Protein AF-A0A4Z2C3G5-F1 (afdb_monomer_lite)

InterPro domains:
  IPR003438 Glial cell line-derived neurotrophic factor receptor [PR01316] (26-46)
  IPR003438 Glial cell line-derived neurotrophic factor receptor [PR01316] (123-140)
  IPR003438 Glial cell line-derived neurotrophic factor receptor [PTHR10269] (6-141)
  IPR016017 GDNF/GAS1 [PF02351] (9-47)
  IPR016017 GDNF/GAS1 [PF02351] (90-141)

Secondary structure (DSSP, 8-state):
-PPPTTHHHHHHHHHHHHHTSTTTT--BPTT-TTHHHHHHHHHHHHHHHTTT--SS---SB-------SSHHHHHHHTTSSS------HHHHHHHHHHHSHHHHHHHHHHHHHHHSB-TTTSSB-HHHHHHHHHHHHHHS--

Foldseek 3Di:
DDDDPCPVVVVVVVLVVCCPDPLLPAAAAQPDPCRVVLVVSNCVNVVVVPVPDDPDDDDRHDPPPPVCPPVVVCVVVVVVPDDDDPDDVVVVVVVVLCPDPLSVVLVVQLVCQQCDADPPPRGGDPVSNVVSVSVNVSPDDD

Sequence (142 aa):
MKLGPGARSQCANAMSALLSSPLHGCQCKRGMKKEKNCLSIYWSLHQSIIHGLKLVESYPYETVQRDYDYVRLASITADSDIGMTTVNRCLAAAKACNVDDLCQKLRTEYVSACIKPTAKSGLCNRGKCNKALRRFFDRVPC

pLDDT: mean 77.89, std 15.95, range [47.09, 96.81]

Radius of gyration: 23.28 Å; chains: 1; bounding box: 45×42×68 Å

Structure (mmCIF, N/C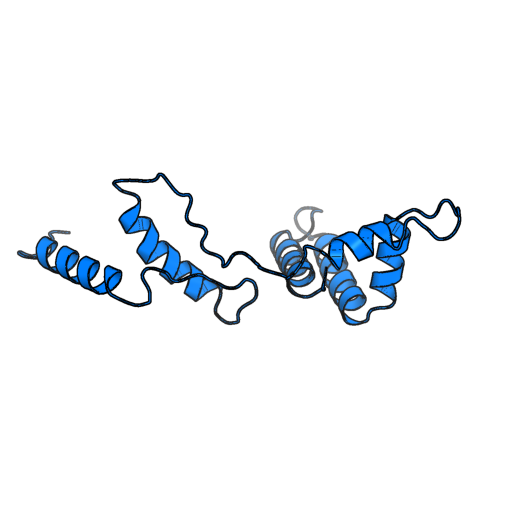A/C/O backbone):
data_AF-A0A4Z2C3G5-F1
#
_entry.id   AF-A0A4Z2C3G5-F1
#
loop_
_atom_site.group_PDB
_atom_site.id
_atom_site.type_symbol
_atom_site.label_atom_id
_atom_site.label_alt_id
_atom_site.label_comp_id
_atom_site.label_asym_id
_atom_site.label_entity_id
_atom_site.label_seq_id
_atom_site.pdbx_PDB_ins_code
_atom_site.Cartn_x
_atom_site.Cartn_y
_atom_site.Cartn_z
_atom_site.occupancy
_atom_site.B_iso_or_equiv
_atom_site.auth_seq_id
_atom_site.auth_comp_id
_atom_site.auth_asym_id
_atom_site.auth_atom_id
_atom_site.pdbx_PDB_model_num
ATOM 1 N N . MET A 1 1 ? -4.175 11.620 38.995 1.00 50.44 1 MET A N 1
ATOM 2 C CA . MET A 1 1 ? -5.602 11.684 38.607 1.00 50.44 1 MET A CA 1
ATOM 3 C C . MET A 1 1 ? -6.362 10.672 39.457 1.00 50.44 1 MET A C 1
ATOM 5 O O . MET A 1 1 ? -5.987 9.508 39.426 1.00 50.44 1 MET A O 1
ATOM 9 N N . LYS A 1 2 ? -7.338 11.090 40.276 1.00 61.47 2 LYS A N 1
ATOM 10 C CA . LYS A 1 2 ? -8.191 10.159 41.039 1.00 61.47 2 LYS A CA 1
ATOM 11 C C . LYS A 1 2 ? -9.419 9.843 40.184 1.00 61.47 2 LYS A C 1
ATOM 13 O O . LYS A 1 2 ? -10.162 10.755 39.840 1.00 61.47 2 LYS A O 1
ATOM 18 N N . LEU A 1 3 ? -9.577 8.583 39.789 1.00 69.75 3 LEU A N 1
ATOM 19 C CA . LEU A 1 3 ? -10.771 8.112 39.083 1.00 69.75 3 LEU A CA 1
ATOM 20 C C . LEU A 1 3 ? -11.973 8.194 40.039 1.00 69.75 3 LEU A C 1
ATOM 22 O O . LEU A 1 3 ? -11.844 7.844 41.212 1.00 69.75 3 LEU A O 1
ATOM 26 N N . GLY A 1 4 ? -13.112 8.693 39.553 1.00 78.50 4 GLY A N 1
ATOM 27 C CA . GLY A 1 4 ? -14.327 8.840 40.356 1.00 78.50 4 GLY A CA 1
ATOM 28 C C . GLY A 1 4 ? -14.908 7.492 40.814 1.00 78.50 4 GLY A C 1
ATOM 29 O O . GLY A 1 4 ? -14.613 6.452 40.210 1.00 78.50 4 GLY A O 1
ATOM 30 N N . PRO A 1 5 ? -15.739 7.479 41.871 1.00 78.06 5 PRO A N 1
ATOM 31 C CA . PRO A 1 5 ? -16.433 6.268 42.299 1.00 78.06 5 PRO A CA 1
ATOM 32 C C . PRO A 1 5 ? -17.265 5.701 41.136 1.00 78.06 5 PRO A C 1
ATOM 34 O O . PRO A 1 5 ? -17.989 6.431 40.466 1.00 78.06 5 PRO A O 1
ATOM 37 N N . GLY A 1 6 ? -17.118 4.402 40.857 1.00 81.19 6 GLY A N 1
ATOM 38 C CA . GLY A 1 6 ? -17.823 3.724 39.758 1.00 81.19 6 GLY A CA 1
ATOM 39 C C . GLY A 1 6 ? -17.106 3.710 38.399 1.00 81.19 6 GLY A C 1
ATOM 40 O O . GLY A 1 6 ? -17.595 3.072 37.472 1.00 81.19 6 GLY A O 1
ATOM 41 N N . ALA A 1 7 ? -15.918 4.310 38.261 1.00 85.12 7 ALA A N 1
ATOM 42 C CA . ALA A 1 7 ? -15.170 4.268 36.995 1.00 85.12 7 ALA A CA 1
ATOM 43 C C . ALA A 1 7 ? -14.902 2.829 36.505 1.00 85.12 7 ALA A C 1
ATOM 45 O O . ALA A 1 7 ? -14.987 2.538 35.315 1.00 85.12 7 ALA A O 1
ATOM 46 N N . ARG A 1 8 ? -14.641 1.894 37.429 1.00 83.69 8 ARG A N 1
ATOM 47 C CA . ARG A 1 8 ? -14.388 0.483 37.097 1.00 83.69 8 ARG A CA 1
ATOM 48 C C . ARG A 1 8 ? -15.614 -0.219 36.504 1.00 83.69 8 ARG A C 1
ATOM 50 O O . ARG A 1 8 ? -15.461 -0.962 35.539 1.00 83.69 8 ARG A O 1
ATOM 57 N N . SER A 1 9 ? -16.807 0.003 37.060 1.00 86.88 9 SER A N 1
ATOM 58 C CA . SER A 1 9 ? -18.039 -0.607 36.542 1.00 86.88 9 SER A CA 1
ATOM 59 C C . SER A 1 9 ? -18.448 0.009 35.206 1.00 86.88 9 SER A C 1
ATOM 61 O O . SER A 1 9 ? -18.853 -0.715 34.303 1.00 86.88 9 SER A O 1
ATOM 63 N N . GLN A 1 10 ? -18.250 1.318 35.032 1.00 87.94 10 GLN A N 1
ATOM 64 C CA . GLN A 1 10 ? -18.459 1.991 33.748 1.00 87.94 10 GLN A CA 1
ATOM 65 C C . GLN A 1 10 ? -17.541 1.426 32.653 1.00 87.94 10 GLN A C 1
ATOM 67 O O . GLN A 1 10 ? -18.019 1.122 31.562 1.00 87.94 10 GLN A O 1
ATOM 72 N N . CYS A 1 11 ? -16.257 1.200 32.954 1.00 85.69 11 CYS A N 1
ATOM 73 C CA . CYS A 1 11 ? -15.332 0.548 32.023 1.00 85.69 11 CYS A CA 1
ATOM 74 C C . CYS A 1 11 ? -15.761 -0.886 31.678 1.00 85.69 11 CYS A C 1
ATOM 76 O O . CYS A 1 11 ? -15.726 -1.262 30.509 1.00 85.69 11 CYS A O 1
ATOM 78 N N . ALA A 1 12 ? -16.186 -1.679 32.667 1.00 85.38 12 ALA A N 1
ATOM 79 C CA . ALA A 1 12 ? -16.642 -3.051 32.436 1.00 85.38 12 ALA A CA 1
ATOM 80 C C . ALA A 1 12 ? -17.885 -3.101 31.529 1.00 85.38 12 ALA A C 1
ATOM 82 O O . ALA A 1 12 ? -17.931 -3.886 30.582 1.00 85.38 12 ALA A O 1
ATOM 83 N N . ASN A 1 13 ? -18.853 -2.211 31.763 1.00 88.56 13 ASN A N 1
ATOM 84 C CA . ASN A 1 13 ? -20.057 -2.103 30.940 1.00 88.56 13 ASN A CA 1
ATOM 85 C C . ASN A 1 13 ? -19.725 -1.660 29.507 1.00 88.56 13 ASN A C 1
ATOM 87 O O . ASN A 1 13 ? -20.235 -2.240 28.551 1.00 88.56 13 ASN A O 1
ATOM 91 N N . ALA A 1 14 ? -18.833 -0.676 29.349 1.00 87.44 14 ALA A N 1
ATOM 92 C CA . ALA A 1 14 ? -18.372 -0.228 28.037 1.00 87.44 14 ALA A CA 1
ATOM 93 C C . ALA A 1 14 ? -17.647 -1.348 27.276 1.00 87.44 14 ALA A C 1
ATOM 95 O O . ALA A 1 14 ? -17.890 -1.540 26.088 1.00 87.44 14 ALA A O 1
ATOM 96 N N . MET A 1 15 ? -16.808 -2.131 27.959 1.00 83.56 15 MET A N 1
ATOM 97 C CA . MET A 1 15 ? -16.130 -3.278 27.358 1.00 83.56 15 MET A CA 1
ATOM 98 C C . MET A 1 15 ? -17.133 -4.343 26.905 1.00 83.56 15 MET A C 1
ATOM 100 O O . MET A 1 15 ? -17.047 -4.808 25.774 1.00 83.56 15 MET A O 1
ATOM 104 N N . SER A 1 16 ? -18.127 -4.676 27.733 1.00 86.75 16 SER A N 1
ATOM 105 C CA . SER A 1 16 ? -19.179 -5.634 27.368 1.00 86.75 16 SER A CA 1
ATOM 106 C C . SER A 1 16 ? -19.975 -5.184 26.135 1.00 86.75 16 SER A C 1
ATOM 108 O O . SER A 1 16 ? -20.180 -5.978 25.219 1.00 86.75 16 SER A O 1
ATOM 110 N N . ALA A 1 17 ? -20.337 -3.899 26.059 1.00 88.56 17 ALA A N 1
ATOM 111 C CA . ALA A 1 17 ? -21.015 -3.327 24.895 1.00 88.56 17 ALA A CA 1
ATOM 112 C C . ALA A 1 17 ? -20.141 -3.325 23.625 1.00 88.56 17 ALA A C 1
ATOM 114 O O . ALA A 1 17 ? -20.645 -3.492 22.518 1.00 88.56 17 ALA A O 1
ATOM 115 N N . LEU A 1 18 ? -18.823 -3.149 23.762 1.00 84.62 18 LEU A N 1
ATOM 116 C CA . LEU A 1 18 ? -17.896 -3.220 22.630 1.00 84.62 18 LEU A CA 1
ATOM 117 C C . LEU A 1 18 ? -17.736 -4.652 22.112 1.00 84.62 18 LEU A C 1
ATOM 119 O O . LEU A 1 18 ? -17.745 -4.846 20.897 1.00 84.62 18 LEU A O 1
ATOM 123 N N . LEU A 1 19 ? -17.642 -5.639 23.008 1.00 82.88 19 LEU A N 1
ATOM 124 C CA . LEU A 1 19 ? -17.558 -7.062 22.655 1.00 82.88 19 LEU A CA 1
ATOM 125 C C . LEU A 1 19 ? -18.830 -7.566 21.953 1.00 82.88 19 LEU A C 1
ATOM 127 O O . LEU A 1 19 ? -18.740 -8.434 21.090 1.00 82.88 19 LEU A O 1
ATOM 131 N N . SER A 1 20 ? -20.002 -7.016 22.293 1.00 86.75 20 SER A N 1
ATOM 132 C CA . SER A 1 20 ? -21.272 -7.341 21.626 1.00 86.75 20 SER A CA 1
ATOM 133 C C . SER A 1 20 ? -21.505 -6.564 20.326 1.00 86.75 20 SER A C 1
ATOM 135 O O . SER A 1 20 ? -22.432 -6.873 19.577 1.00 86.75 20 SER A O 1
ATOM 137 N N . SER A 1 21 ? -20.676 -5.560 20.036 1.00 87.50 21 SER A N 1
ATOM 138 C CA . SER A 1 21 ? -20.799 -4.758 18.824 1.00 87.50 21 SER A CA 1
ATOM 139 C C . SER A 1 21 ? -20.140 -5.433 17.610 1.00 87.50 21 SER A C 1
ATOM 141 O O . SER A 1 21 ? -19.175 -6.189 17.761 1.00 87.50 21 SER A O 1
ATOM 143 N N . PRO A 1 22 ? -20.542 -5.066 16.378 1.00 86.38 22 PRO A N 1
ATOM 144 C CA . PRO A 1 22 ? -19.859 -5.505 15.157 1.00 86.38 22 PRO A CA 1
ATOM 145 C C . PRO A 1 22 ? -18.376 -5.101 15.082 1.00 86.38 22 PRO A C 1
ATOM 147 O O . PRO A 1 22 ? -17.634 -5.627 14.257 1.00 86.38 22 PRO A O 1
ATOM 150 N N . LEU A 1 23 ? -17.924 -4.160 15.922 1.00 84.19 23 LEU A N 1
ATOM 151 C CA . LEU A 1 23 ? -16.535 -3.702 15.937 1.00 84.19 23 LEU A CA 1
ATOM 152 C C . LEU A 1 23 ? -15.579 -4.710 16.582 1.00 84.19 23 LEU A C 1
ATOM 154 O O . LEU A 1 23 ? -14.381 -4.644 16.310 1.00 84.19 23 LEU A O 1
ATOM 158 N N . HIS A 1 24 ? -16.078 -5.638 17.404 1.00 82.62 24 HIS A N 1
ATOM 159 C CA . HIS A 1 24 ? -15.240 -6.622 18.091 1.00 82.62 24 HIS A CA 1
ATOM 160 C C . HIS A 1 24 ? -14.399 -7.455 17.110 1.00 82.62 24 HIS A C 1
ATOM 162 O O . HIS A 1 24 ? -13.210 -7.659 17.334 1.00 82.62 24 HIS A O 1
ATOM 168 N N . GLY A 1 25 ? -14.997 -7.858 15.985 1.00 80.81 25 GLY A N 1
ATOM 169 C CA . GLY A 1 25 ? -14.337 -8.605 14.912 1.00 80.81 25 GLY A CA 1
ATOM 170 C C . GLY A 1 25 ? -13.895 -7.744 13.729 1.00 80.81 25 GLY A C 1
ATOM 171 O O . GLY A 1 25 ? -13.788 -8.263 12.621 1.00 80.81 25 GLY A O 1
ATOM 172 N N . CYS A 1 26 ? -13.706 -6.430 13.911 1.00 86.94 26 CYS A N 1
ATOM 173 C CA . CYS A 1 26 ? -13.332 -5.572 12.789 1.00 86.94 26 CYS A CA 1
ATOM 174 C C . CYS A 1 26 ? -11.967 -5.966 12.202 1.00 86.94 26 CYS A C 1
ATOM 176 O O . CYS A 1 26 ? -11.020 -6.279 12.923 1.00 86.94 26 CYS A O 1
ATOM 178 N N . GLN A 1 27 ? -11.864 -5.908 10.878 1.00 89.56 27 GLN A N 1
ATOM 179 C CA . GLN A 1 27 ? -10.620 -6.067 10.135 1.00 89.56 27 GLN A CA 1
ATOM 180 C C . GLN A 1 27 ? -10.477 -4.902 9.157 1.00 89.56 27 GLN A C 1
ATOM 182 O O . GLN A 1 27 ? -11.457 -4.290 8.725 1.00 89.56 27 GLN A O 1
ATOM 187 N N . CYS A 1 28 ? -9.238 -4.557 8.832 1.00 91.19 28 CYS A N 1
ATOM 188 C CA . CYS A 1 28 ? -8.926 -3.495 7.892 1.00 91.19 28 CYS A CA 1
ATOM 189 C C . CYS A 1 28 ? -8.581 -4.068 6.521 1.00 91.19 28 CYS A C 1
ATOM 191 O O . CYS A 1 28 ? -7.919 -5.094 6.398 1.00 91.19 28 CYS A O 1
ATOM 193 N N . LYS A 1 29 ? -8.932 -3.343 5.462 1.00 87.75 29 LYS A N 1
ATOM 194 C CA . LYS A 1 29 ? -8.479 -3.662 4.108 1.00 87.75 29 LYS A CA 1
ATOM 195 C C . LYS A 1 29 ? -7.306 -2.770 3.728 1.00 87.75 29 LYS A C 1
ATOM 197 O O . LYS A 1 29 ? -7.395 -1.542 3.815 1.00 87.75 29 LYS A O 1
ATOM 202 N N . ARG A 1 30 ? -6.201 -3.373 3.288 1.00 84.56 30 ARG A N 1
ATOM 203 C CA . ARG A 1 30 ? -5.023 -2.627 2.823 1.00 84.56 30 ARG A CA 1
ATOM 204 C C . ARG A 1 30 ? -5.403 -1.713 1.651 1.00 84.56 30 ARG A C 1
ATOM 206 O O . ARG A 1 30 ? -6.096 -2.139 0.729 1.00 84.56 30 ARG A O 1
ATOM 213 N N . GLY A 1 31 ? -4.983 -0.449 1.697 1.00 79.31 31 GLY A N 1
ATOM 214 C CA . GLY A 1 31 ? -5.266 0.538 0.651 1.00 79.31 31 GLY A CA 1
ATOM 215 C C . GLY A 1 31 ? -6.651 1.197 0.724 1.00 79.31 31 GLY A C 1
ATOM 216 O O . GLY A 1 31 ? -6.997 1.976 -0.170 1.00 79.31 31 GLY A O 1
ATOM 217 N N . MET A 1 32 ? -7.456 0.939 1.764 1.00 85.81 32 MET A N 1
ATOM 218 C CA . MET A 1 32 ? -8.754 1.604 1.945 1.00 85.81 32 MET A CA 1
ATOM 219 C C . MET A 1 32 ? -8.602 3.099 2.297 1.00 85.81 32 MET A C 1
ATOM 221 O O . MET A 1 32 ? -7.671 3.511 2.988 1.00 85.81 32 MET A O 1
ATOM 225 N N . LYS A 1 33 ? -9.573 3.938 1.904 1.00 87.19 33 LYS A N 1
ATOM 226 C CA . LYS A 1 33 ? -9.522 5.410 2.091 1.00 87.19 33 LYS A CA 1
ATOM 227 C C . LYS A 1 33 ? -9.262 5.854 3.542 1.00 87.19 33 LYS A C 1
ATOM 229 O O . LYS A 1 33 ? -8.617 6.876 3.761 1.00 87.19 33 LYS A O 1
ATOM 234 N N . LYS A 1 34 ? -9.766 5.105 4.528 1.00 91.31 34 LYS A N 1
ATOM 235 C CA . LYS A 1 34 ? -9.649 5.397 5.969 1.00 91.31 34 LYS A CA 1
ATOM 236 C C . LYS A 1 34 ? -8.800 4.362 6.723 1.00 91.31 34 LYS A C 1
ATOM 238 O O . LYS A 1 34 ? -9.040 4.127 7.902 1.00 91.31 34 LYS A O 1
ATOM 243 N N . GLU A 1 35 ? -7.800 3.768 6.072 1.00 90.25 35 GLU A N 1
ATOM 244 C CA . GLU A 1 35 ? -6.979 2.685 6.643 1.00 90.25 35 GLU A CA 1
ATOM 245 C C . GLU A 1 35 ? -6.387 3.041 8.014 1.00 90.25 35 GLU A C 1
ATOM 247 O O . GLU A 1 35 ? -6.549 2.294 8.971 1.00 90.25 35 GLU A O 1
ATOM 252 N N . LYS A 1 36 ? -5.803 4.239 8.158 1.00 90.62 36 LYS A N 1
ATOM 253 C CA . LYS A 1 36 ? -5.260 4.707 9.446 1.00 90.62 36 LYS A CA 1
ATOM 254 C C . LYS A 1 36 ? -6.303 4.743 10.566 1.00 90.62 36 LYS A C 1
ATOM 256 O O . LYS A 1 36 ? -5.991 4.397 11.698 1.00 90.62 36 LYS A O 1
ATOM 261 N N . ASN A 1 37 ? -7.523 5.174 10.250 1.00 92.69 37 ASN A N 1
ATOM 262 C CA . ASN A 1 37 ? -8.613 5.234 11.219 1.00 92.69 37 ASN A CA 1
ATOM 263 C C . ASN A 1 37 ? -9.079 3.826 11.606 1.00 92.69 37 ASN A C 1
ATOM 265 O O . ASN A 1 37 ? -9.286 3.562 12.782 1.00 92.69 37 ASN A O 1
ATOM 269 N N . CYS A 1 38 ? -9.190 2.922 10.627 1.00 92.75 38 CYS A N 1
ATOM 270 C CA . CYS A 1 38 ? -9.510 1.520 10.882 1.00 92.75 38 CYS A CA 1
ATOM 271 C C . CYS A 1 38 ? -8.487 0.882 11.833 1.00 92.75 38 CYS A C 1
ATOM 273 O O . CYS A 1 38 ? -8.868 0.338 12.864 1.00 92.75 38 CYS A O 1
ATOM 275 N N . LEU A 1 39 ? -7.190 1.052 11.552 1.00 91.00 39 LEU A N 1
ATOM 276 C CA . LEU A 1 39 ? -6.120 0.542 12.412 1.00 91.00 39 LEU A CA 1
ATOM 277 C C . LEU A 1 39 ? -6.183 1.140 13.819 1.00 91.00 39 LEU A C 1
ATOM 279 O O . LEU A 1 39 ? -6.007 0.422 14.795 1.00 91.00 39 LEU A O 1
ATOM 283 N N . SER A 1 40 ? -6.456 2.442 13.934 1.00 90.81 40 SER A N 1
ATOM 284 C CA . SER A 1 40 ? -6.602 3.099 15.236 1.00 90.81 40 SER A CA 1
ATOM 285 C C . SER A 1 40 ? -7.726 2.474 16.068 1.00 90.81 40 SER A C 1
ATOM 287 O O . SER A 1 40 ? -7.549 2.267 17.268 1.00 90.81 40 SER A O 1
ATOM 289 N N . ILE A 1 41 ? -8.865 2.156 15.444 1.00 89.06 41 ILE A N 1
ATOM 290 C CA . ILE A 1 41 ? -10.003 1.498 16.104 1.00 89.06 41 ILE A CA 1
ATOM 291 C C . ILE A 1 41 ? -9.629 0.066 16.493 1.00 89.06 41 ILE A C 1
ATOM 293 O O . ILE A 1 41 ? -9.786 -0.301 17.655 1.00 89.06 41 ILE A O 1
ATOM 297 N N . TYR A 1 42 ? -9.073 -0.708 15.556 1.00 89.00 42 TYR A N 1
ATOM 298 C CA . TYR A 1 42 ? -8.653 -2.088 15.793 1.00 89.00 42 TYR A CA 1
ATOM 299 C C . TYR A 1 42 ? -7.713 -2.192 16.996 1.00 89.00 42 TYR A C 1
ATOM 301 O O . TYR A 1 42 ? -7.975 -2.966 17.913 1.00 89.00 42 TYR A O 1
ATOM 309 N N . TRP A 1 43 ? -6.655 -1.373 17.036 1.00 85.00 43 TRP A N 1
ATOM 310 C CA . TRP A 1 43 ? -5.696 -1.388 18.139 1.00 85.00 43 TRP A CA 1
ATOM 311 C C . TRP A 1 43 ? -6.316 -0.929 19.456 1.00 85.00 43 TRP A C 1
ATOM 313 O O . TRP A 1 43 ? -6.029 -1.532 20.480 1.00 85.00 43 TRP A O 1
ATOM 323 N N . SER A 1 44 ? -7.219 0.054 19.447 1.00 83.38 44 SER A N 1
ATOM 324 C CA . SER A 1 44 ? -7.917 0.478 20.672 1.00 83.38 44 SER A CA 1
ATOM 325 C C . SER A 1 44 ? -8.757 -0.653 21.284 1.00 83.38 44 SER A C 1
ATOM 327 O O . SER A 1 44 ? -8.814 -0.797 22.505 1.00 83.38 44 SER A O 1
ATOM 329 N N . LEU A 1 45 ? -9.370 -1.492 20.443 1.00 79.50 45 LEU A N 1
ATOM 330 C CA . LEU A 1 45 ? -10.178 -2.634 20.873 1.00 79.50 45 LEU A CA 1
ATOM 331 C C . LEU A 1 45 ? -9.317 -3.842 21.254 1.00 79.50 45 LEU A C 1
ATOM 333 O O . LEU A 1 45 ? -9.499 -4.412 22.321 1.00 79.50 45 LEU A O 1
ATOM 337 N N . HIS A 1 46 ? -8.338 -4.206 20.428 1.00 74.75 46 HIS A N 1
ATOM 338 C CA . HIS A 1 46 ? -7.532 -5.406 20.646 1.00 74.75 46 HIS A CA 1
ATOM 339 C C . HIS A 1 46 ? -6.438 -5.218 21.705 1.00 74.75 46 HIS A C 1
ATOM 341 O O . HIS A 1 46 ? -6.119 -6.169 22.409 1.00 74.75 46 HIS A O 1
ATOM 347 N N . GLN A 1 47 ? -5.879 -4.017 21.889 1.00 65.50 47 GLN A N 1
ATOM 348 C CA . GLN A 1 47 ? -4.829 -3.773 22.890 1.00 65.50 47 GLN A CA 1
ATOM 349 C C . GLN A 1 47 ? -5.347 -3.910 24.332 1.00 65.50 47 GLN A C 1
ATOM 351 O O . GLN A 1 47 ? -4.583 -4.307 25.210 1.00 65.50 47 GL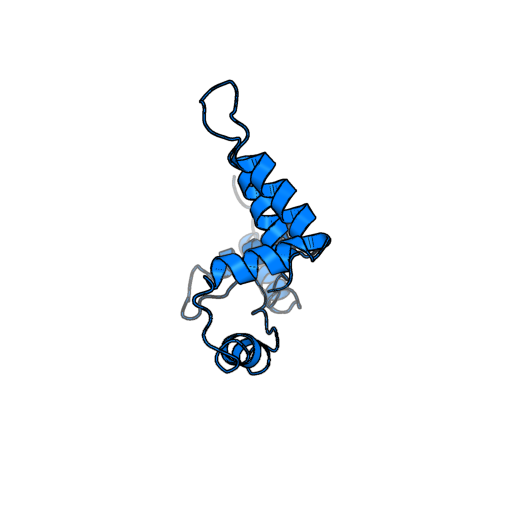N A O 1
ATOM 356 N N . SER A 1 48 ? -6.642 -3.663 24.569 1.00 55.66 48 SER A N 1
ATOM 357 C CA . SER A 1 48 ? -7.285 -3.866 25.878 1.00 55.66 48 SER A CA 1
ATOM 358 C C . SER A 1 48 ? -7.581 -5.341 26.196 1.00 55.66 48 SER A C 1
ATOM 360 O O . SER A 1 48 ? -7.606 -5.720 27.364 1.00 55.66 48 SER A O 1
ATOM 362 N N . ILE A 1 49 ? -7.726 -6.195 25.175 1.00 56.22 49 ILE A N 1
ATOM 363 C CA . ILE A 1 49 ? -8.027 -7.634 25.309 1.00 56.22 49 ILE A CA 1
ATOM 364 C C . ILE A 1 49 ? -6.748 -8.471 25.550 1.00 56.22 49 ILE A C 1
ATOM 366 O O . ILE A 1 49 ? -6.799 -9.564 26.109 1.00 56.22 49 ILE A O 1
ATOM 370 N N . ILE A 1 50 ? -5.568 -7.938 25.207 1.00 52.91 50 ILE A N 1
ATOM 371 C CA . ILE A 1 50 ? -4.262 -8.634 25.273 1.00 52.91 50 ILE A CA 1
ATOM 372 C C . ILE A 1 50 ? -3.772 -8.890 26.716 1.00 52.91 50 ILE A C 1
ATOM 374 O O . ILE A 1 50 ? -2.849 -9.674 26.917 1.00 52.91 50 ILE A O 1
ATOM 378 N N . HIS A 1 51 ? -4.376 -8.284 27.741 1.00 50.16 51 HIS A N 1
ATOM 379 C CA . HIS A 1 51 ? -3.948 -8.427 29.144 1.00 50.16 51 HIS A CA 1
ATOM 380 C C . HIS A 1 51 ? -4.355 -9.753 29.830 1.00 50.16 51 HIS A C 1
ATOM 382 O O . HIS A 1 51 ? -4.401 -9.799 31.057 1.00 50.16 51 HIS A O 1
ATOM 388 N N . GLY A 1 52 ? -4.637 -10.841 29.097 1.00 51.78 52 GLY A N 1
ATOM 389 C CA . GLY A 1 52 ? -5.050 -12.090 29.758 1.00 51.78 52 GLY A CA 1
ATOM 390 C C . GLY A 1 52 ? -4.854 -13.409 29.015 1.00 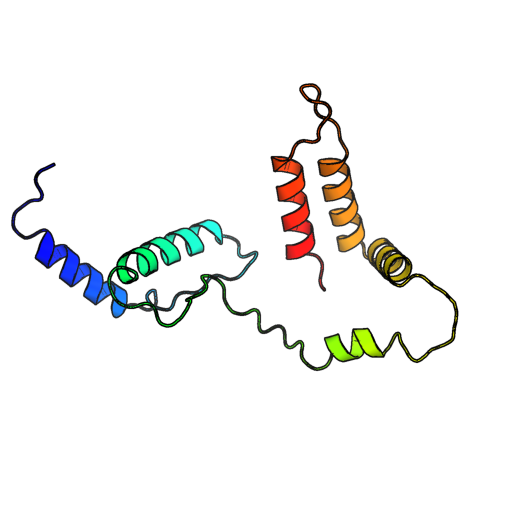51.78 52 GLY A C 1
ATOM 391 O O . GLY A 1 52 ? -4.455 -14.375 29.652 1.00 51.78 52 GLY A O 1
ATOM 392 N N . LEU A 1 53 ? -5.106 -13.501 27.707 1.00 50.19 53 LEU A N 1
ATOM 393 C CA . LEU A 1 53 ? -5.051 -14.781 26.980 1.00 50.19 53 LEU A CA 1
ATOM 394 C C . LEU A 1 53 ? -4.699 -14.527 25.510 1.00 50.19 53 LEU A C 1
ATOM 396 O O . LEU A 1 53 ? -5.466 -13.884 24.798 1.00 50.19 53 LEU A O 1
ATOM 400 N N . LYS A 1 54 ? -3.550 -15.017 25.029 1.00 48.66 54 LYS A N 1
ATOM 401 C CA . LYS A 1 54 ? -3.134 -14.846 23.628 1.00 48.66 54 LYS A CA 1
ATOM 402 C C . LYS A 1 54 ? -2.641 -16.175 23.048 1.00 48.66 54 LYS A C 1
ATOM 404 O O . LYS A 1 54 ? -1.455 -16.467 23.095 1.00 48.66 54 LYS A O 1
ATOM 409 N N . LEU A 1 55 ? -3.570 -16.978 22.521 1.00 49.72 55 LEU A N 1
ATOM 410 C CA . LEU A 1 55 ? -3.266 -18.198 21.750 1.00 49.72 55 LEU A CA 1
ATOM 411 C C . LEU A 1 55 ? -3.471 -18.026 20.234 1.00 49.72 55 LEU A C 1
ATOM 413 O O . LEU A 1 55 ? -3.113 -18.918 19.477 1.00 49.72 55 LEU A O 1
ATOM 417 N N . VAL A 1 56 ? -3.986 -16.880 19.768 1.00 53.34 56 VAL A N 1
ATOM 418 C CA . VAL A 1 56 ? -4.111 -16.583 18.333 1.00 53.34 56 VAL A CA 1
ATOM 419 C C . VAL A 1 56 ? -3.601 -15.174 18.059 1.00 53.34 56 VAL A C 1
ATOM 421 O O . VAL A 1 56 ? -4.047 -14.194 18.661 1.00 53.34 56 VAL A O 1
ATOM 424 N N . GLU A 1 57 ? -2.622 -15.071 17.167 1.00 58.34 57 GLU A N 1
ATOM 425 C CA . GLU A 1 57 ? -2.119 -13.803 16.660 1.00 58.34 57 GLU A CA 1
ATOM 426 C C . GLU A 1 57 ? -3.188 -13.176 15.754 1.00 58.34 57 GLU A C 1
ATOM 428 O O . GLU A 1 57 ? -3.309 -13.501 14.579 1.00 58.34 57 GLU A O 1
ATOM 433 N N . SER A 1 58 ? -4.042 -12.328 16.333 1.00 66.56 58 SER A N 1
ATOM 434 C CA . SER A 1 58 ? -5.060 -11.599 15.572 1.00 66.56 58 SER A CA 1
ATOM 435 C C . SER A 1 58 ? -4.384 -10.517 14.722 1.00 66.56 58 SER A C 1
ATOM 437 O O . SER A 1 58 ? -3.742 -9.605 15.262 1.00 66.56 58 SER A O 1
ATOM 439 N N . TYR A 1 59 ? -4.506 -10.616 13.396 1.00 75.38 59 TYR A N 1
ATOM 440 C CA . TYR A 1 59 ? -3.945 -9.644 12.458 1.00 75.38 59 TYR A CA 1
ATOM 441 C C . TYR A 1 59 ? -4.965 -8.534 12.139 1.00 75.38 59 TYR A C 1
ATOM 443 O O . TYR A 1 59 ? -6.123 -8.826 11.853 1.00 75.38 59 TYR A O 1
ATOM 451 N N . PRO A 1 60 ? -4.543 -7.253 12.117 1.00 85.25 60 PRO A N 1
ATOM 452 C CA . PRO A 1 60 ? -5.434 -6.109 11.896 1.00 85.25 60 PRO A CA 1
ATOM 453 C C . PRO A 1 60 ? -6.002 -6.021 10.481 1.00 85.25 60 PRO A C 1
ATOM 455 O O . PRO A 1 60 ? -6.917 -5.236 10.242 1.00 85.25 60 PRO A O 1
ATOM 458 N N . TYR A 1 61 ? -5.427 -6.754 9.531 1.00 86.31 61 TYR A N 1
ATOM 459 C CA . TYR A 1 61 ? -5.864 -6.740 8.146 1.00 86.31 61 TYR A CA 1
ATOM 460 C C . TYR A 1 61 ? -6.620 -8.016 7.812 1.00 86.31 61 TYR A C 1
ATOM 462 O O . TYR A 1 61 ? -6.226 -9.095 8.251 1.00 86.31 61 TYR A O 1
ATOM 470 N N . GLU A 1 62 ? -7.655 -7.884 6.984 1.00 84.38 62 GLU A N 1
ATOM 471 C CA . GLU A 1 62 ? -8.282 -9.025 6.325 1.00 84.38 62 GLU A CA 1
ATOM 472 C C . GLU A 1 62 ? -7.186 -9.838 5.640 1.00 84.38 62 GLU A C 1
ATOM 474 O O . GLU A 1 62 ? -6.321 -9.277 4.947 1.00 84.38 62 GLU A O 1
ATOM 479 N N . THR A 1 63 ? -7.214 -11.161 5.826 1.00 69.12 63 THR A N 1
ATOM 480 C CA . THR A 1 63 ? -6.414 -12.025 4.962 1.00 69.12 63 THR A CA 1
ATOM 481 C C . THR A 1 63 ? -6.838 -11.697 3.548 1.00 69.12 63 THR A C 1
ATOM 483 O O . THR A 1 63 ? -8.023 -11.728 3.216 1.00 69.12 63 THR A O 1
ATOM 486 N N . VAL A 1 64 ? -5.879 -11.267 2.735 1.00 62.62 64 VAL A N 1
ATOM 487 C CA . VAL A 1 64 ? -6.165 -10.985 1.344 1.00 62.62 64 VAL A CA 1
ATOM 488 C C . VAL A 1 64 ? -6.386 -12.353 0.704 1.00 62.62 64 VAL A C 1
ATOM 490 O O . VAL A 1 64 ? -5.453 -12.929 0.153 1.00 62.62 64 VAL A O 1
ATOM 493 N N . GLN A 1 65 ? -7.614 -12.874 0.786 1.00 51.91 65 GLN A N 1
ATOM 494 C CA . GLN A 1 65 ? -8.144 -13.887 -0.119 1.00 51.91 65 GLN A CA 1
ATOM 495 C C . GLN A 1 65 ? -8.238 -13.230 -1.495 1.00 51.91 65 GLN A C 1
ATOM 497 O O . GLN A 1 65 ? -9.298 -12.931 -2.033 1.00 51.91 65 GLN A O 1
ATOM 502 N N . ARG A 1 66 ? -7.081 -12.904 -2.061 1.00 49.06 66 ARG A N 1
ATOM 503 C CA . ARG A 1 66 ? -6.960 -12.957 -3.498 1.00 49.06 66 ARG A CA 1
ATOM 504 C C . ARG A 1 66 ? -7.114 -14.434 -3.796 1.00 49.06 66 ARG A C 1
ATOM 506 O O . ARG A 1 66 ? -6.420 -15.241 -3.187 1.00 49.06 66 ARG A O 1
ATOM 513 N N . ASP A 1 67 ? -8.054 -14.749 -4.658 1.00 47.75 67 ASP A N 1
ATOM 514 C CA . ASP A 1 67 ? -8.325 -16.065 -5.218 1.00 47.75 67 ASP A CA 1
ATOM 515 C C . ASP A 1 67 ? -7.082 -16.572 -5.992 1.00 47.75 67 ASP A C 1
ATOM 517 O O . ASP A 1 67 ? -7.022 -16.580 -7.219 1.00 47.75 67 ASP A O 1
ATOM 521 N N . TYR A 1 68 ? -5.985 -16.812 -5.266 1.00 50.62 68 TYR A N 1
ATOM 522 C CA . TYR A 1 68 ? -4.614 -16.886 -5.777 1.00 50.62 68 TYR A CA 1
ATOM 523 C C . TYR A 1 68 ? -4.063 -18.307 -5.832 1.00 50.62 68 TYR A C 1
ATOM 525 O O . TYR A 1 68 ? -2.859 -18.460 -6.010 1.00 50.62 68 TYR A O 1
ATOM 533 N N . ASP A 1 69 ? -4.907 -19.334 -5.775 1.00 53.00 69 ASP A N 1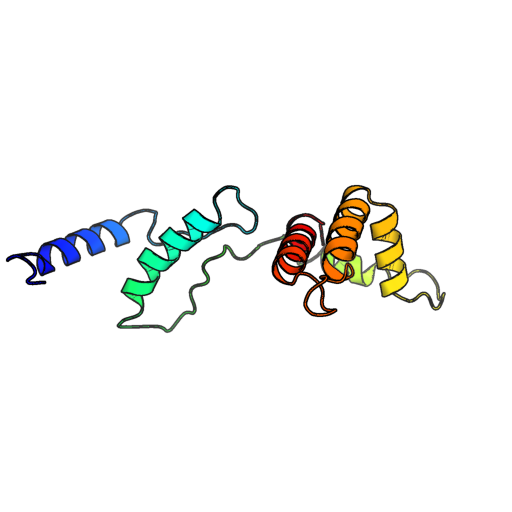
ATOM 534 C CA . ASP A 1 69 ? -4.415 -20.717 -5.754 1.00 53.00 69 ASP A CA 1
ATOM 535 C C . ASP A 1 69 ? -4.499 -21.461 -7.092 1.00 53.00 69 ASP A C 1
ATOM 537 O O . ASP A 1 69 ? -4.076 -22.608 -7.170 1.00 53.00 69 ASP A O 1
ATOM 541 N N . TYR A 1 70 ? -4.918 -20.814 -8.188 1.00 50.66 70 TYR A N 1
ATOM 542 C CA . TYR A 1 70 ? -4.766 -21.424 -9.522 1.00 50.66 70 TYR A CA 1
ATOM 543 C C . TYR A 1 70 ? -4.163 -20.487 -10.565 1.00 50.66 70 TYR A C 1
ATOM 545 O O . TYR A 1 70 ? -3.186 -20.839 -11.216 1.00 50.66 70 TYR A O 1
ATOM 553 N N . VAL A 1 71 ? -4.664 -19.254 -10.687 1.00 53.28 71 VAL A N 1
ATOM 554 C CA . VAL A 1 71 ? -4.217 -18.325 -11.743 1.00 53.28 71 VAL A CA 1
ATOM 555 C C . VAL A 1 71 ? -2.783 -17.831 -11.523 1.00 53.28 71 VAL A C 1
ATOM 557 O O . VAL A 1 71 ? -2.042 -17.703 -12.490 1.00 53.28 71 VAL A O 1
ATOM 560 N N . ARG A 1 72 ? -2.355 -17.602 -10.271 1.00 53.91 72 ARG A N 1
ATOM 561 C CA . ARG A 1 72 ? -0.985 -17.159 -9.931 1.00 53.91 72 ARG A CA 1
ATOM 562 C C . ARG A 1 72 ? 0.050 -18.273 -10.037 1.00 53.91 72 ARG A C 1
ATOM 564 O O . ARG A 1 72 ? 1.154 -18.022 -10.507 1.00 53.91 72 ARG A O 1
ATOM 571 N N . LEU A 1 73 ? -0.313 -19.495 -9.647 1.00 53.25 73 LEU A N 1
ATOM 572 C CA . LEU A 1 73 ? 0.489 -20.680 -9.957 1.00 53.25 73 LEU A CA 1
ATOM 573 C C . LEU A 1 73 ? 0.602 -20.843 -11.476 1.00 53.25 73 LEU A C 1
ATOM 575 O O . LEU A 1 73 ? 1.718 -20.945 -11.973 1.00 53.25 73 LEU A O 1
ATOM 579 N N . ALA A 1 74 ? -0.511 -20.702 -12.205 1.00 52.97 74 ALA A N 1
ATOM 580 C CA . ALA A 1 74 ? -0.534 -20.724 -13.663 1.00 52.97 74 ALA A CA 1
ATOM 581 C C . ALA A 1 74 ? 0.300 -19.603 -14.301 1.00 52.97 74 ALA A C 1
ATOM 583 O O . ALA A 1 74 ? 0.899 -19.839 -15.338 1.00 52.97 74 ALA A O 1
ATOM 584 N N . SER A 1 75 ? 0.412 -18.409 -13.706 1.00 58.69 75 SER A N 1
ATOM 585 C CA . SER A 1 75 ? 1.282 -17.345 -14.247 1.00 58.69 75 SER A CA 1
ATOM 586 C C . SER A 1 7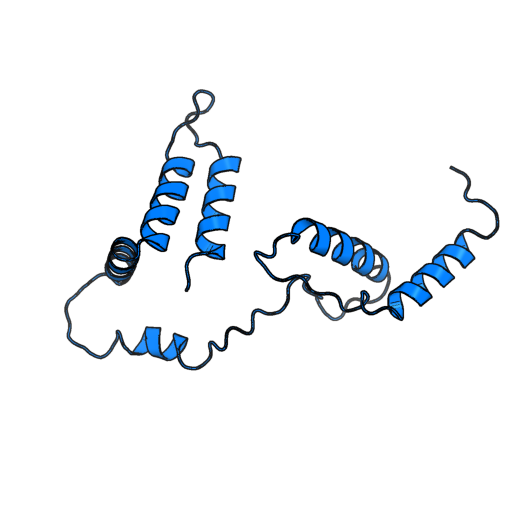5 ? 2.766 -17.639 -14.020 1.00 58.69 75 SER A C 1
ATOM 588 O O . SER A 1 75 ? 3.604 -17.225 -14.813 1.00 58.69 75 SER A O 1
ATOM 590 N N . ILE A 1 76 ? 3.098 -18.365 -12.949 1.00 56.44 76 ILE A N 1
ATOM 591 C CA . ILE A 1 76 ? 4.462 -18.828 -12.672 1.00 56.44 76 ILE A CA 1
ATOM 592 C C . ILE A 1 76 ? 4.827 -20.015 -13.584 1.00 56.44 76 ILE A C 1
ATOM 594 O O . ILE A 1 76 ? 5.983 -20.115 -13.992 1.00 56.44 76 ILE A O 1
ATOM 598 N N . THR A 1 77 ? 3.866 -20.886 -13.926 1.00 56.25 77 THR A N 1
ATOM 599 C CA . THR A 1 77 ? 4.082 -22.078 -14.772 1.00 56.25 77 THR A CA 1
ATOM 600 C C . THR A 1 77 ? 3.833 -21.868 -16.271 1.00 56.25 77 THR A C 1
ATOM 602 O O . THR A 1 77 ? 4.410 -22.584 -17.082 1.00 56.25 77 THR A O 1
ATOM 605 N N . ALA A 1 78 ? 3.034 -20.885 -16.694 1.00 53.72 78 ALA A N 1
ATOM 606 C CA . ALA A 1 78 ? 2.827 -20.583 -18.118 1.00 53.72 78 ALA A CA 1
ATOM 607 C C . ALA A 1 78 ? 4.088 -20.003 -18.788 1.00 53.72 78 ALA A C 1
ATOM 609 O O . ALA A 1 78 ? 4.222 -20.075 -20.005 1.00 53.72 78 ALA A O 1
ATOM 610 N N . ASP A 1 79 ? 5.030 -19.482 -17.996 1.00 52.16 79 ASP A N 1
ATOM 611 C CA . ASP A 1 79 ? 6.324 -18.962 -18.462 1.00 52.16 79 ASP A CA 1
ATOM 612 C C . ASP A 1 79 ? 7.443 -20.030 -18.438 1.00 52.16 79 ASP A C 1
ATOM 614 O O . ASP A 1 79 ? 8.611 -19.720 -18.669 1.00 52.16 79 ASP A O 1
ATOM 618 N N . SER A 1 80 ? 7.124 -21.295 -18.118 1.00 51.38 80 SER A N 1
ATOM 619 C CA . SER A 1 80 ? 8.096 -22.404 -18.175 1.00 51.38 80 SER A CA 1
ATOM 620 C C . SER A 1 80 ? 8.073 -23.225 -19.466 1.00 51.38 80 SER A C 1
ATOM 622 O O . SER A 1 80 ? 9.066 -23.900 -19.722 1.00 51.38 80 SER A O 1
ATOM 624 N N . ASP A 1 81 ? 7.029 -23.133 -20.299 1.00 50.78 81 ASP A N 1
ATOM 625 C CA . ASP A 1 81 ? 6.817 -24.106 -21.390 1.00 50.78 81 ASP A CA 1
ATOM 626 C C . ASP A 1 81 ? 6.965 -23.573 -22.825 1.00 50.78 81 ASP A C 1
ATOM 628 O O . ASP A 1 81 ? 6.742 -24.317 -23.779 1.00 50.78 81 ASP A O 1
ATOM 632 N N . ILE A 1 82 ? 7.418 -22.331 -23.036 1.00 50.00 82 ILE A N 1
ATOM 633 C CA . ILE A 1 82 ? 7.718 -21.846 -24.395 1.00 50.00 82 ILE A CA 1
ATOM 634 C C . ILE A 1 82 ? 9.159 -21.354 -24.489 1.00 50.00 82 ILE A C 1
ATOM 636 O O . ILE A 1 82 ? 9.457 -20.184 -24.285 1.00 50.00 82 ILE A O 1
ATOM 640 N N . GLY A 1 83 ? 10.040 -22.274 -24.883 1.00 47.09 83 GLY A N 1
ATOM 641 C CA . GLY A 1 83 ? 11.224 -21.954 -25.675 1.00 47.09 83 GLY A CA 1
ATOM 642 C C . GLY A 1 83 ? 12.346 -21.236 -24.930 1.00 47.09 83 GLY A C 1
ATOM 643 O O . GLY A 1 83 ? 12.354 -20.019 -24.781 1.00 47.09 83 GLY A O 1
ATOM 644 N N . MET A 1 84 ? 13.367 -22.018 -24.582 1.00 49.62 84 MET A N 1
ATOM 645 C CA . MET A 1 84 ? 14.733 -21.605 -24.265 1.00 49.62 84 MET A CA 1
ATOM 646 C C . MET A 1 84 ? 15.202 -20.367 -25.058 1.00 49.62 84 MET A C 1
ATOM 648 O O . MET A 1 84 ? 15.841 -20.461 -26.102 1.00 49.62 84 MET A O 1
ATOM 652 N N . THR A 1 85 ? 14.981 -19.189 -24.493 1.00 52.47 85 THR A N 1
ATOM 653 C CA . THR A 1 85 ? 15.953 -18.106 -24.548 1.00 52.47 85 THR A CA 1
ATOM 654 C C . THR A 1 85 ? 16.297 -17.797 -23.103 1.00 52.47 85 THR A C 1
ATOM 656 O O . THR A 1 85 ? 15.441 -17.798 -22.224 1.00 52.47 85 THR A O 1
ATOM 659 N N . THR A 1 86 ? 17.578 -17.618 -22.821 1.00 58.72 86 THR A N 1
ATOM 660 C CA . THR A 1 86 ? 18.149 -17.325 -21.502 1.00 58.72 86 THR A CA 1
ATOM 661 C C . THR A 1 86 ? 17.748 -15.923 -21.023 1.00 58.72 86 THR A C 1
ATOM 663 O O . THR A 1 86 ? 18.600 -15.080 -20.737 1.00 58.72 86 THR A O 1
ATOM 666 N N . VAL A 1 87 ? 16.456 -15.599 -21.020 1.00 66.25 87 VAL A N 1
ATOM 667 C CA . VAL A 1 87 ? 15.963 -14.272 -20.674 1.00 66.25 87 VAL A CA 1
ATOM 668 C C . VAL A 1 87 ? 15.775 -14.221 -19.170 1.00 66.25 87 VAL A C 1
ATOM 670 O O . VAL A 1 87 ? 15.018 -14.986 -18.579 1.00 66.25 87 VAL A O 1
ATOM 673 N N . ASN A 1 88 ? 16.502 -13.312 -18.531 1.00 83.25 88 ASN A N 1
ATOM 674 C CA . ASN A 1 88 ? 16.380 -13.063 -17.104 1.00 83.25 88 ASN A CA 1
ATOM 675 C C . ASN A 1 88 ? 14.911 -12.735 -16.760 1.00 83.25 88 ASN A C 1
ATOM 677 O O . ASN A 1 88 ? 14.373 -11.739 -17.245 1.00 83.25 88 ASN A O 1
ATOM 681 N N . ARG A 1 89 ? 14.269 -13.541 -15.904 1.00 83.88 89 ARG A N 1
ATOM 682 C CA . ARG A 1 89 ? 12.866 -13.345 -15.488 1.00 83.88 89 ARG A CA 1
ATOM 683 C C . ARG A 1 89 ? 12.612 -11.962 -14.876 1.00 83.88 89 ARG A C 1
ATOM 685 O O . ARG A 1 89 ? 11.559 -11.372 -15.093 1.00 83.88 89 ARG A O 1
ATOM 692 N N . CYS A 1 90 ? 13.598 -11.380 -14.192 1.00 86.38 90 CYS A N 1
ATOM 693 C CA . CYS A 1 90 ? 13.517 -10.006 -13.693 1.00 86.38 90 CYS A CA 1
ATOM 694 C C . CYS A 1 90 ? 13.475 -8.985 -14.838 1.00 86.38 90 CYS A C 1
ATOM 696 O O . CYS A 1 90 ? 12.771 -7.981 -14.747 1.00 86.38 90 CYS A O 1
ATOM 698 N N . LEU A 1 91 ? 14.212 -9.234 -15.926 1.00 86.38 91 LEU A N 1
ATOM 699 C CA . LEU A 1 91 ? 14.176 -8.397 -17.125 1.00 86.38 91 LEU A CA 1
ATOM 700 C C . LEU A 1 91 ? 12.828 -8.521 -17.844 1.00 86.38 91 LEU A C 1
ATOM 702 O O . LEU A 1 91 ? 12.296 -7.505 -18.286 1.00 86.38 91 LEU A O 1
ATOM 706 N N . ALA A 1 92 ? 12.259 -9.727 -17.928 1.00 86.00 92 ALA A N 1
ATOM 707 C CA . ALA A 1 92 ? 10.921 -9.946 -18.479 1.00 86.00 92 ALA A CA 1
ATOM 708 C C . ALA A 1 92 ? 9.852 -9.185 -17.673 1.00 86.00 92 ALA A C 1
ATOM 710 O O . ALA A 1 92 ? 9.111 -8.382 -18.241 1.00 86.00 92 ALA A O 1
ATOM 711 N N . ALA A 1 93 ? 9.860 -9.311 -16.342 1.00 86.44 93 ALA A N 1
ATOM 712 C CA . ALA A 1 93 ? 8.962 -8.564 -15.459 1.00 86.44 93 ALA A CA 1
ATOM 713 C C . ALA A 1 93 ? 9.151 -7.039 -15.578 1.00 86.44 93 ALA A C 1
ATOM 715 O O . ALA A 1 93 ? 8.184 -6.278 -15.623 1.00 86.44 93 ALA A O 1
ATOM 716 N N . ALA A 1 94 ? 10.399 -6.571 -15.690 1.00 90.44 94 ALA A N 1
ATOM 717 C CA . ALA A 1 94 ? 10.688 -5.153 -15.882 1.00 90.44 94 ALA A CA 1
ATOM 718 C C . ALA A 1 94 ? 10.178 -4.624 -17.232 1.00 90.44 94 ALA A C 1
ATOM 720 O O . ALA A 1 94 ? 9.744 -3.473 -17.295 1.00 90.44 94 ALA A O 1
ATOM 721 N N . LYS A 1 95 ? 10.225 -5.438 -18.296 1.00 89.81 95 LYS A N 1
ATOM 722 C CA . LYS A 1 95 ? 9.652 -5.105 -19.608 1.00 89.81 95 LYS A CA 1
ATOM 723 C C . LYS A 1 95 ? 8.125 -5.069 -19.554 1.00 89.81 95 LYS A C 1
ATOM 725 O O . LYS A 1 95 ? 7.553 -4.102 -20.040 1.00 89.81 95 LYS A O 1
ATOM 730 N N . ALA A 1 96 ? 7.490 -6.042 -18.900 1.00 90.06 96 ALA A N 1
ATOM 731 C CA . ALA A 1 96 ? 6.040 -6.059 -18.696 1.00 90.06 96 ALA A CA 1
ATOM 732 C C . ALA A 1 96 ? 5.553 -4.813 -17.930 1.00 90.06 96 ALA A C 1
ATOM 734 O O . ALA A 1 96 ? 4.629 -4.133 -18.359 1.00 90.06 96 ALA A O 1
ATOM 735 N N . CYS A 1 97 ? 6.244 -4.423 -16.855 1.00 93.31 97 CYS A N 1
ATOM 736 C CA . CYS A 1 97 ? 5.923 -3.187 -16.134 1.00 93.31 97 CYS A CA 1
ATOM 737 C C . CYS A 1 97 ? 6.144 -1.918 -16.975 1.00 93.31 97 CYS A C 1
ATOM 739 O O . CYS A 1 97 ? 5.493 -0.907 -16.742 1.00 93.31 97 CYS A O 1
ATOM 741 N N . ASN A 1 98 ? 7.077 -1.940 -17.932 1.00 92.44 98 ASN A N 1
ATOM 742 C CA . ASN A 1 98 ? 7.349 -0.785 -18.788 1.00 92.44 98 ASN A CA 1
ATOM 743 C C . ASN A 1 98 ? 6.282 -0.554 -19.863 1.00 92.44 98 ASN A C 1
ATOM 745 O O . ASN A 1 98 ? 6.231 0.558 -20.380 1.00 92.44 98 ASN A O 1
ATOM 749 N N . VAL A 1 99 ? 5.489 -1.573 -20.212 1.00 92.75 99 VAL A N 1
ATOM 750 C CA . VAL A 1 99 ? 4.374 -1.444 -21.166 1.00 92.75 99 VAL A CA 1
ATOM 751 C C . VAL A 1 99 ? 3.033 -1.162 -20.480 1.00 92.75 99 VAL A C 1
ATOM 753 O O . VAL A 1 99 ? 2.121 -0.672 -21.132 1.00 92.75 99 VAL A O 1
ATOM 756 N N . ASP A 1 100 ? 2.907 -1.442 -19.178 1.00 92.19 100 ASP A N 1
ATOM 757 C CA . ASP A 1 100 ? 1.732 -1.079 -18.379 1.00 92.19 100 ASP A CA 1
ATOM 758 C C . ASP A 1 100 ? 1.855 0.358 -17.845 1.00 92.19 100 ASP A C 1
ATOM 760 O O . ASP A 1 100 ? 2.726 0.658 -17.024 1.00 92.19 100 ASP A O 1
ATOM 764 N N . ASP A 1 101 ? 0.963 1.253 -18.279 1.00 94.38 101 ASP A N 1
ATOM 765 C CA . ASP A 1 101 ? 1.017 2.685 -17.946 1.00 94.38 101 ASP A CA 1
ATOM 766 C C . ASP A 1 101 ? 0.987 2.956 -16.432 1.00 94.38 101 ASP A C 1
ATOM 768 O O . ASP A 1 101 ? 1.666 3.861 -15.928 1.00 94.38 101 ASP A O 1
ATOM 772 N N . LEU A 1 102 ? 0.201 2.183 -15.673 1.00 93.50 102 LEU A N 1
ATOM 773 C CA . LEU A 1 102 ? 0.086 2.352 -14.225 1.00 93.50 102 LEU A CA 1
ATOM 774 C C . LEU A 1 102 ? 1.37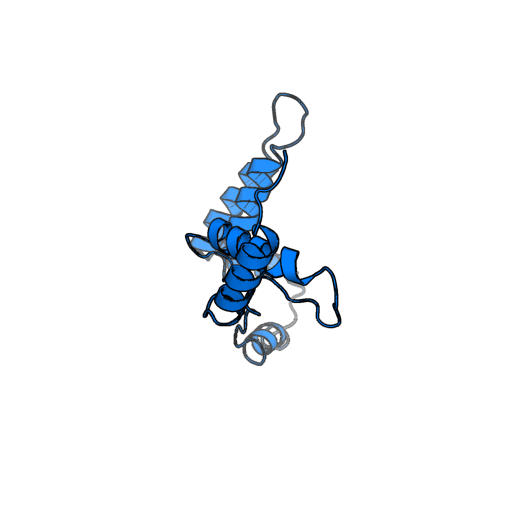9 1.920 -13.523 1.00 93.50 102 LEU A C 1
ATOM 776 O O . LEU A 1 102 ? 1.890 2.654 -12.668 1.00 93.50 102 LEU A O 1
ATOM 780 N N . CYS A 1 103 ? 1.918 0.759 -13.891 1.00 95.12 103 CYS A N 1
ATOM 781 C CA . CYS A 1 103 ? 3.155 0.207 -13.364 1.00 95.12 103 CYS A CA 1
ATOM 782 C C . CYS A 1 103 ? 4.334 1.108 -13.708 1.00 95.12 103 CYS A C 1
ATOM 784 O O . CYS A 1 103 ? 5.069 1.508 -12.805 1.00 95.12 103 CYS A O 1
ATOM 786 N N . GLN A 1 104 ? 4.476 1.514 -14.971 1.00 96.06 104 GLN A N 1
ATOM 787 C CA . GLN A 1 104 ? 5.549 2.390 -15.431 1.00 96.06 104 GLN A CA 1
ATOM 788 C C . GLN A 1 104 ? 5.528 3.737 -14.692 1.00 96.06 104 GLN A C 1
ATOM 790 O O . GLN A 1 104 ? 6.563 4.206 -14.199 1.00 96.06 104 GLN A O 1
ATOM 795 N N . LYS A 1 105 ? 4.344 4.344 -14.543 1.00 96.81 105 LYS A N 1
ATOM 796 C CA . LYS A 1 105 ? 4.167 5.612 -13.826 1.00 96.81 105 LYS A CA 1
ATOM 797 C C . LYS A 1 105 ? 4.549 5.496 -12.354 1.00 96.81 105 LYS A C 1
ATOM 799 O O . LYS A 1 105 ? 5.341 6.300 -11.859 1.00 96.81 105 LYS A O 1
ATOM 804 N N . LEU A 1 106 ? 4.010 4.502 -11.646 1.00 96.25 106 LEU A N 1
ATOM 805 C CA . LEU A 1 106 ? 4.301 4.304 -10.224 1.00 96.25 106 LEU A CA 1
ATOM 806 C C . LEU A 1 106 ? 5.755 3.864 -9.999 1.00 96.25 106 LEU A C 1
ATOM 808 O O . LEU A 1 106 ? 6.357 4.255 -8.996 1.00 96.25 106 LEU A O 1
ATOM 812 N N . ARG A 1 107 ? 6.343 3.116 -10.944 1.00 96.50 107 ARG A N 1
ATOM 813 C CA . ARG A 1 107 ? 7.764 2.751 -10.952 1.00 96.50 107 ARG A CA 1
ATOM 814 C C . ARG A 1 107 ? 8.641 3.990 -10.988 1.00 96.50 107 ARG A C 1
ATOM 816 O O . ARG A 1 107 ? 9.510 4.171 -10.139 1.00 96.50 107 ARG A O 1
ATOM 823 N N . THR A 1 108 ? 8.370 4.876 -11.937 1.00 96.12 108 THR A N 1
ATOM 824 C CA . THR A 1 108 ? 9.101 6.138 -12.095 1.00 96.12 108 THR A CA 1
ATOM 825 C C . THR A 1 108 ? 8.967 7.023 -10.850 1.00 96.12 108 THR A C 1
ATOM 827 O O . THR A 1 108 ? 9.949 7.609 -10.381 1.00 96.12 108 THR A O 1
ATOM 830 N N . GLU A 1 109 ? 7.773 7.071 -10.251 1.00 95.75 109 GLU A N 1
ATOM 831 C CA . GLU A 1 109 ? 7.511 7.815 -9.016 1.00 95.75 109 GLU A CA 1
ATOM 832 C C . GLU A 1 109 ? 8.392 7.336 -7.851 1.00 95.75 109 GLU A C 1
ATOM 834 O O . GLU A 1 109 ? 9.068 8.159 -7.227 1.00 95.75 109 GLU A O 1
ATOM 839 N N . TYR A 1 110 ? 8.442 6.030 -7.553 1.00 96.12 110 TYR A N 1
ATOM 840 C CA . TYR A 1 110 ? 9.253 5.562 -6.423 1.00 96.12 110 TYR A CA 1
ATOM 841 C C . TYR A 1 110 ? 10.754 5.658 -6.707 1.00 96.12 110 TYR A C 1
ATOM 843 O O . TYR A 1 110 ? 11.508 6.057 -5.820 1.00 96.12 110 TYR A O 1
ATOM 851 N N . VAL A 1 111 ? 11.196 5.356 -7.932 1.00 95.75 111 VAL A N 1
ATOM 852 C CA . VAL A 1 111 ? 12.616 5.431 -8.314 1.00 95.75 111 VAL A CA 1
ATOM 853 C C . VAL A 1 111 ? 13.133 6.855 -8.121 1.00 95.75 111 VAL A C 1
ATOM 855 O O . VAL A 1 111 ? 14.144 7.064 -7.448 1.00 95.75 111 VAL A O 1
ATOM 858 N N . SER A 1 112 ? 12.400 7.855 -8.617 1.00 94.06 112 SER A N 1
ATOM 859 C CA . SER A 1 112 ? 12.784 9.262 -8.459 1.00 94.06 112 SER A CA 1
ATOM 860 C C . SER A 1 112 ? 12.805 9.711 -6.992 1.00 94.06 112 SER A C 1
ATOM 862 O O . SER A 1 112 ? 13.700 10.453 -6.586 1.00 94.06 112 SER A O 1
ATOM 864 N N . ALA A 1 113 ? 11.877 9.228 -6.162 1.00 93.31 113 ALA A N 1
ATOM 865 C CA . ALA A 1 113 ? 11.841 9.540 -4.734 1.00 93.31 113 ALA A CA 1
ATOM 866 C C . ALA A 1 113 ? 12.994 8.901 -3.937 1.00 93.31 113 ALA A C 1
ATOM 868 O O . ALA A 1 113 ? 13.427 9.471 -2.933 1.00 93.31 113 ALA A O 1
ATOM 869 N N . CYS A 1 114 ? 13.470 7.728 -4.363 1.00 93.38 114 CYS A N 1
ATOM 870 C CA . CYS A 1 114 ? 14.478 6.938 -3.657 1.00 93.38 114 CYS A CA 1
ATOM 871 C C . CYS A 1 114 ? 15.916 7.194 -4.127 1.00 93.38 114 CYS A C 1
ATOM 873 O O . CYS A 1 114 ? 16.836 6.951 -3.353 1.00 93.38 114 CYS A O 1
ATOM 875 N N . ILE A 1 115 ? 16.129 7.682 -5.353 1.00 91.06 115 ILE A N 1
ATOM 876 C CA . ILE A 1 115 ? 17.476 7.963 -5.881 1.00 91.06 115 ILE A CA 1
ATOM 877 C C . ILE A 1 115 ? 17.864 9.434 -5.694 1.00 91.06 115 ILE A C 1
ATOM 879 O O . ILE A 1 115 ? 19.045 9.739 -5.571 1.00 91.06 115 ILE A O 1
ATOM 883 N N . LYS A 1 116 ? 16.894 10.360 -5.617 1.00 83.00 116 LYS A N 1
ATOM 884 C CA . LYS A 1 116 ? 17.188 11.795 -5.484 1.00 83.00 116 LYS A CA 1
ATOM 885 C C . LYS A 1 116 ? 17.925 12.090 -4.163 1.00 83.00 116 LYS A C 1
ATOM 887 O O . LYS A 1 116 ? 17.313 11.936 -3.097 1.00 83.00 116 LYS A O 1
ATOM 892 N N . PRO A 1 117 ? 19.190 12.555 -4.206 1.00 77.00 117 PRO A N 1
ATOM 893 C CA . PRO A 1 117 ? 19.953 12.861 -3.001 1.00 77.00 117 PRO A CA 1
ATOM 894 C C . PRO A 1 117 ? 19.313 14.013 -2.229 1.00 77.00 117 PRO A C 1
ATOM 896 O O . PRO A 1 117 ? 18.779 14.959 -2.818 1.00 77.00 117 PRO A O 1
ATOM 899 N N . THR A 1 118 ? 19.368 13.960 -0.900 1.00 76.00 118 THR A N 1
ATOM 900 C CA . THR A 1 118 ? 19.034 15.120 -0.070 1.00 76.00 118 THR A CA 1
ATOM 901 C C . THR A 1 118 ? 20.282 15.952 0.181 1.00 76.00 118 THR A C 1
ATOM 903 O O . THR A 1 118 ? 21.350 15.419 0.477 1.00 76.00 118 THR A O 1
ATOM 906 N N . ALA A 1 119 ? 20.129 17.276 0.110 1.00 69.44 119 ALA A N 1
ATOM 907 C CA . ALA A 1 119 ? 21.228 18.234 0.246 1.00 69.44 119 ALA A CA 1
ATOM 908 C C . ALA A 1 119 ? 21.965 18.182 1.601 1.00 69.44 119 ALA A C 1
ATOM 910 O O . ALA A 1 119 ? 22.998 18.818 1.746 1.00 69.44 119 ALA A O 1
ATOM 911 N N . LYS A 1 120 ? 21.435 17.461 2.603 1.00 67.62 120 LYS A N 1
ATOM 912 C CA . LYS A 1 120 ? 21.970 17.447 3.973 1.00 67.62 120 LYS A CA 1
ATOM 913 C C . LYS A 1 120 ? 22.769 16.195 4.345 1.00 67.62 120 LYS A C 1
ATOM 915 O O . LYS A 1 120 ? 23.520 16.260 5.307 1.00 67.62 120 LYS A O 1
ATOM 920 N N . SER A 1 121 ? 22.600 15.066 3.653 1.00 68.88 121 SER A N 1
ATOM 921 C CA . SER A 1 121 ? 23.238 13.802 4.069 1.00 68.88 121 SER A CA 1
ATOM 922 C C . SER A 1 121 ? 23.707 12.899 2.929 1.00 68.88 121 SER A C 1
ATOM 924 O O . SER A 1 121 ? 24.145 11.785 3.196 1.00 68.88 121 SER A O 1
ATOM 926 N N . GLY A 1 122 ? 23.564 13.308 1.661 1.00 69.31 122 GLY A N 1
ATOM 927 C CA . GLY A 1 122 ? 23.878 12.459 0.499 1.00 69.31 122 GLY A CA 1
ATOM 928 C C . GLY A 1 122 ? 22.923 11.269 0.305 1.00 69.31 122 GLY A C 1
ATOM 929 O O . GLY A 1 122 ? 22.868 10.691 -0.775 1.00 69.31 122 GLY A O 1
ATOM 930 N N . LEU A 1 123 ? 22.108 10.944 1.312 1.00 79.75 123 LEU A N 1
ATOM 931 C CA . LEU A 1 123 ? 21.071 9.918 1.274 1.00 79.75 123 LEU A CA 1
ATOM 932 C C . LEU A 1 123 ? 19.750 10.499 0.759 1.00 79.75 123 LEU A C 1
ATOM 934 O O . LEU A 1 123 ? 19.483 11.698 0.882 1.00 79.75 123 LEU A O 1
ATOM 938 N N . CYS A 1 124 ? 18.891 9.650 0.197 1.00 88.56 124 CYS A N 1
ATOM 939 C CA . CYS A 1 124 ? 17.567 10.059 -0.261 1.00 88.56 124 CYS A CA 1
ATOM 940 C C . CYS A 1 124 ? 16.610 10.360 0.904 1.00 88.56 124 CYS A C 1
ATOM 942 O O . CYS A 1 124 ? 16.831 9.991 2.061 1.00 88.56 124 CYS A O 1
ATOM 944 N N . ASN A 1 125 ? 15.493 11.031 0.610 1.00 90.06 125 ASN A N 1
ATOM 945 C CA . ASN A 1 125 ? 14.466 11.275 1.618 1.00 90.06 125 ASN A CA 1
ATOM 946 C C . ASN A 1 125 ? 13.707 9.969 1.904 1.00 90.06 125 ASN A C 1
ATOM 948 O O . ASN A 1 125 ? 12.732 9.641 1.223 1.00 90.06 125 ASN A O 1
ATOM 952 N N . ARG A 1 126 ? 14.131 9.248 2.949 1.00 90.44 126 ARG A N 1
ATOM 953 C CA . ARG A 1 126 ? 13.574 7.941 3.336 1.00 90.44 126 ARG A CA 1
ATOM 954 C C . ARG A 1 126 ? 12.055 7.962 3.521 1.00 90.44 126 ARG A C 1
ATOM 956 O O . ARG A 1 126 ? 11.374 7.026 3.112 1.00 90.44 126 ARG A O 1
ATOM 963 N N . GLY A 1 127 ? 11.503 9.040 4.082 1.00 91.00 127 GLY A N 1
ATOM 964 C CA . GLY A 1 127 ? 10.057 9.193 4.263 1.00 91.00 127 GLY A CA 1
ATOM 965 C C . GLY A 1 127 ? 9.293 9.252 2.936 1.00 91.00 127 GLY A C 1
ATOM 966 O O . GLY A 1 127 ? 8.279 8.569 2.776 1.00 91.00 127 GLY A O 1
ATOM 967 N N . LYS A 1 128 ? 9.799 10.024 1.964 1.00 92.00 128 LYS A N 1
ATOM 968 C CA . LYS A 1 128 ? 9.220 10.110 0.613 1.00 92.00 128 LYS A CA 1
ATOM 969 C C . LYS A 1 128 ? 9.384 8.798 -0.158 1.00 92.00 128 LYS A C 1
ATOM 971 O O . LYS A 1 128 ? 8.397 8.317 -0.709 1.00 92.00 128 LYS A O 1
ATOM 976 N N . CYS A 1 129 ? 10.569 8.189 -0.118 1.00 94.38 129 CYS A N 1
ATOM 977 C CA . CYS A 1 129 ? 10.846 6.892 -0.742 1.00 94.38 129 CYS A CA 1
ATOM 978 C C . CYS A 1 129 ? 9.892 5.797 -0.229 1.00 94.38 129 CYS A C 1
ATOM 980 O O . CYS A 1 129 ? 9.156 5.192 -1.005 1.00 94.38 129 CYS A O 1
ATOM 982 N N . ASN A 1 130 ? 9.780 5.631 1.094 1.00 93.94 130 ASN A N 1
ATOM 983 C CA . ASN A 1 130 ? 8.888 4.637 1.701 1.00 93.94 130 ASN A CA 1
ATOM 984 C C . ASN A 1 130 ? 7.401 4.892 1.416 1.00 93.94 130 ASN A C 1
ATOM 986 O O . ASN A 1 130 ? 6.590 3.965 1.440 1.00 93.94 130 ASN A O 1
ATOM 990 N N . LYS A 1 131 ? 6.995 6.150 1.216 1.00 92.62 131 LYS A N 1
ATOM 991 C CA . LYS A 1 131 ? 5.615 6.479 0.836 1.00 92.62 131 LYS A CA 1
ATOM 992 C C . LYS A 1 131 ? 5.332 6.063 -0.610 1.00 92.62 131 LYS A C 1
ATOM 994 O O . LYS A 1 131 ? 4.291 5.462 -0.856 1.00 92.62 131 LYS A O 1
ATOM 999 N N . ALA A 1 132 ? 6.251 6.351 -1.529 1.00 94.88 132 ALA A N 1
ATOM 1000 C CA . ALA A 1 132 ? 6.112 5.991 -2.937 1.00 94.88 132 ALA A CA 1
ATOM 1001 C C . ALA A 1 132 ? 6.175 4.467 -3.152 1.00 94.88 132 ALA A C 1
ATOM 1003 O O . ALA A 1 132 ? 5.334 3.924 -3.860 1.00 94.88 132 ALA A O 1
ATOM 1004 N N . LEU A 1 133 ? 7.081 3.764 -2.459 1.00 95.06 133 LEU A N 1
ATOM 1005 C CA . LEU A 1 133 ? 7.171 2.297 -2.500 1.00 95.06 133 LEU A CA 1
ATOM 1006 C C . LEU A 1 133 ? 5.877 1.619 -2.042 1.00 95.06 133 LEU A C 1
ATOM 1008 O O . LEU A 1 133 ? 5.372 0.737 -2.728 1.00 95.06 133 LEU A O 1
ATOM 1012 N N . ARG A 1 134 ? 5.296 2.055 -0.914 1.00 91.81 134 ARG A N 1
ATOM 1013 C CA . ARG A 1 134 ? 4.002 1.523 -0.453 1.00 91.81 134 ARG A CA 1
ATOM 1014 C C . ARG A 1 134 ? 2.913 1.719 -1.501 1.00 91.81 134 ARG A C 1
ATOM 1016 O O . ARG A 1 134 ? 2.227 0.771 -1.852 1.00 91.81 134 ARG A O 1
ATOM 1023 N N . ARG A 1 135 ? 2.825 2.925 -2.069 1.00 90.38 135 ARG A N 1
ATOM 1024 C CA . ARG A 1 135 ? 1.856 3.234 -3.124 1.00 90.38 135 ARG A CA 1
ATOM 1025 C C . ARG A 1 135 ? 2.019 2.338 -4.357 1.00 90.38 135 ARG A C 1
ATOM 1027 O O . ARG A 1 135 ? 1.002 1.959 -4.921 1.00 90.38 135 ARG A O 1
ATOM 1034 N N . PHE A 1 136 ? 3.250 2.016 -4.762 1.00 94.06 136 PHE A N 1
ATOM 1035 C CA . PHE A 1 136 ? 3.519 1.096 -5.871 1.00 94.06 136 PHE A CA 1
ATOM 1036 C C . PHE A 1 136 ? 2.929 -0.292 -5.589 1.00 94.06 136 PHE A C 1
ATOM 1038 O O . PHE A 1 136 ? 2.053 -0.736 -6.324 1.00 94.06 136 PHE A O 1
ATOM 1045 N N . PHE A 1 137 ? 3.314 -0.925 -4.479 1.00 89.12 137 PHE A N 1
ATOM 1046 C CA . PHE A 1 137 ? 2.859 -2.281 -4.142 1.00 89.12 137 PHE A CA 1
ATOM 1047 C C . PHE A 1 137 ? 1.374 -2.376 -3.767 1.00 89.12 137 PHE A C 1
ATOM 1049 O O . PHE A 1 137 ? 0.776 -3.435 -3.914 1.00 89.12 137 PHE A O 1
ATOM 1056 N N . ASP A 1 138 ? 0.760 -1.286 -3.303 1.00 85.06 138 ASP A N 1
ATOM 1057 C CA . ASP A 1 138 ? -0.674 -1.265 -3.000 1.00 85.06 138 ASP A CA 1
ATOM 1058 C C . ASP A 1 138 ? -1.549 -1.088 -4.261 1.00 85.06 138 ASP A C 1
ATOM 1060 O O . ASP A 1 138 ? -2.758 -1.317 -4.202 1.00 85.06 138 ASP A O 1
ATOM 1064 N N . ARG A 1 139 ? -0.986 -0.620 -5.386 1.00 85.00 139 ARG A N 1
ATOM 1065 C CA . ARG A 1 139 ? -1.752 -0.220 -6.586 1.00 85.00 139 ARG A CA 1
ATOM 1066 C C . ARG A 1 139 ? -1.416 -1.008 -7.843 1.00 85.00 139 ARG A C 1
ATOM 1068 O O . ARG A 1 139 ? -2.303 -1.155 -8.677 1.00 85.00 139 ARG A O 1
ATOM 1075 N N . VAL A 1 140 ? -0.179 -1.470 -7.995 1.00 81.94 140 VAL A N 1
ATOM 1076 C CA . VAL A 1 140 ? 0.211 -2.327 -9.115 1.00 81.94 140 VAL A CA 1
ATOM 1077 C C . VAL A 1 140 ? -0.278 -3.748 -8.816 1.00 81.94 140 VAL A C 1
ATOM 1079 O O . VAL A 1 140 ? 0.031 -4.274 -7.743 1.00 81.94 140 VAL A O 1
ATOM 1082 N N . PRO A 1 141 ? -1.082 -4.361 -9.702 1.00 70.31 141 PRO A N 1
ATOM 1083 C CA . PRO A 1 141 ? -1.476 -5.759 -9.562 1.00 70.31 141 PRO A CA 1
ATOM 1084 C C . PRO A 1 141 ? -0.242 -6.673 -9.503 1.00 70.31 141 PRO A C 1
ATOM 1086 O O . PRO A 1 141 ? 0.749 -6.400 -10.176 1.00 70.31 141 PRO A O 1
ATOM 1089 N N . CYS A 1 142 ? -0.295 -7.728 -8.682 1.00 61.88 142 CYS A N 1
ATOM 1090 C CA . CYS A 1 142 ? 0.713 -8.791 -8.705 1.00 61.88 142 CYS A CA 1
ATOM 1091 C C . CYS A 1 142 ? 0.442 -9.757 -9.849 1.00 61.88 142 CYS A C 1
ATOM 1093 O O . CYS A 1 142 ? -0.759 -10.087 -10.016 1.00 61.88 142 CYS A O 1
#

Organism: NCBI:txid433685